Protein 4XWX (pdb70)

Secondary structure (DSSP, 8-state):
--S-SS-HHHHHTT-EEEEEEEEEEEEE-S-GGGS-HHHHHHHHHHHHHHHHHHSTT-TT---TTTTTEEEEE-TTTTEEEEEEE-SSEEEEEETTS--EEEEEEGGG--EEEE--GGGTTEEEEEEEETTTEEEEEEEE--TTHHHHHHHHHHHHHHH-

CATH classification: 2.30.29.30

Structure (mmCIF, N/CA/C/O backbone):
data_4XWX
#
_entry.id   4XWX
#
_cell.length_a   64.910
_cell.length_b   126.790
_cell.length_c   50.400
_cell.angle_alpha   90.00
_cell.angle_beta   90.00
_cell.angle_gamma   90.00
#
_symmetry.space_group_name_H-M   'C 2 2 21'
#
loop_
_entity.id
_entity.type
_entity.pdbx_description
1 polymer 'SHC-transforming protein 1'
2 non-polymer 1,2-ETHANEDIOL
3 non-polymer 'SODIUM ION'
4 water water
#
loop_
_atom_site.group_PDB
_atom_site.id
_atom_site.type_symbol
_atom_site.label_atom_id
_atom_site.label_alt_id
_atom_site.label_comp_id
_atom_site.label_asym_id
_atom_site.label_entity_id
_atom_site.label_seq_id
_atom_site.pdbx_PDB_ins_code
_atom_site.Cartn_x
_atom_site.Cartn_y
_atom_site.Cartn_z
_atom_site.occupancy
_atom_site.B_iso_or_equiv
_atom_site.auth_seq_id
_atom_site.auth_comp_id
_atom_site.auth_asym_id
_atom_site.auth_atom_id
_atom_site.pdbx_PDB_model_num
ATOM 1 N N . SER A 1 1 ? -12.006 16.545 9.254 1.00 63.70 -1 SER A N 1
ATOM 2 C CA . SER A 1 1 ? -11.313 17.603 10.052 1.00 62.50 -1 SER A CA 1
ATOM 3 C C . SER A 1 1 ? -10.250 17.037 11.052 1.00 60.60 -1 SER A C 1
ATOM 4 O O . SER A 1 1 ? -9.359 17.787 11.454 1.00 62.09 -1 SER A O 1
ATOM 7 N N . MET A 1 2 ? -10.368 15.754 11.466 1.00 57.51 0 MET A N 1
ATOM 8 C CA . MET A 1 2 ? -9.351 15.066 12.314 1.00 54.04 0 MET A CA 1
ATOM 9 C C . MET A 1 2 ? -8.730 13.923 11.558 1.00 50.98 0 MET A C 1
ATOM 10 O O . MET A 1 2 ? -9.436 13.073 10.999 1.00 48.16 0 MET A O 1
ATOM 15 N N . GLY A 1 3 ? -7.410 13.845 11.639 1.00 49.44 37 GLY A N 1
ATOM 16 C CA . GLY A 1 3 ? -6.729 12.594 11.415 1.00 47.39 37 GLY A CA 1
ATOM 17 C C . GLY A 1 3 ? -6.286 12.540 9.972 1.00 43.17 37 GLY A C 1
ATOM 18 O O . GLY A 1 3 ? -6.531 13.453 9.213 1.00 43.70 37 GLY A O 1
ATOM 19 N N . TRP A 1 4 ? -5.600 11.457 9.630 1.00 41.02 38 TRP A N 1
ATOM 20 C CA . TRP A 1 4 ? -5.001 11.284 8.326 1.00 37.53 38 TRP A CA 1
ATOM 21 C C . TRP A 1 4 ? -6.079 11.198 7.279 1.00 36.74 38 TRP A C 1
ATOM 22 O O . TRP A 1 4 ? -7.182 10.819 7.586 1.00 35.65 38 TRP A O 1
ATOM 33 N N . LEU A 1 5 ? -5.745 11.572 6.054 1.00 35.92 39 LEU A N 1
ATOM 34 C CA . LEU A 1 5 ? -6.738 11.722 4.998 1.00 38.69 39 LEU A CA 1
ATOM 35 C C . LEU A 1 5 ? -6.795 10.551 4.047 1.00 39.43 39 LEU A C 1
ATOM 36 O O . LEU A 1 5 ? -7.793 10.450 3.311 1.00 41.39 39 LEU A O 1
ATOM 41 N N . HIS A 1 6 ? -5.808 9.645 4.085 1.00 36.42 40 HIS A N 1
ATOM 42 C CA . HIS A 1 6 ? -5.697 8.556 3.080 1.00 37.01 40 HIS A CA 1
ATOM 43 C C . HIS A 1 6 ? -5.497 7.222 3.710 1.00 38.79 40 HIS A C 1
ATOM 44 O O . HIS A 1 6 ? -4.985 7.162 4.814 1.00 37.28 40 HIS A O 1
ATOM 51 N N . PRO A 1 7 ? -5.956 6.132 3.047 1.00 40.87 41 PRO A N 1
ATOM 52 C CA . PRO A 1 7 ? -5.637 4.819 3.637 1.00 41.72 41 PRO A CA 1
ATOM 53 C C . PRO A 1 7 ? -4.109 4.612 3.787 1.00 38.35 41 PRO A C 1
ATOM 54 O O . PRO A 1 7 ? -3.332 5.051 2.929 1.00 36.99 41 PRO A O 1
ATOM 58 N N . ASN A 1 8 ? -3.722 3.971 4.874 1.00 37.86 42 ASN A N 1
ATOM 59 C CA . ASN A 1 8 ? -2.332 3.693 5.169 1.00 36.83 42 ASN A CA 1
ATOM 60 C C . ASN A 1 8 ? -1.646 2.895 4.071 1.00 38.03 42 ASN A C 1
ATOM 61 O O . ASN A 1 8 ? -0.498 3.199 3.728 1.00 35.74 42 ASN A O 1
ATOM 66 N N . ASP A 1 9 ? -2.357 1.915 3.503 1.00 40.49 43 ASP A N 1
ATOM 67 C CA . ASP A 1 9 ? -1.793 1.086 2.431 1.00 42.62 43 ASP A CA 1
ATOM 68 C C . ASP A 1 9 ? -1.421 1.907 1.244 1.00 41.28 43 ASP A C 1
ATOM 69 O O . ASP A 1 9 ? -0.412 1.623 0.618 1.00 41.86 43 ASP A O 1
ATOM 74 N N . LYS A 1 10 ? -2.240 2.892 0.907 1.00 41.20 44 LYS A N 1
ATOM 75 C CA . LYS A 1 10 ? -1.940 3.768 -0.224 1.00 42.36 44 LYS A CA 1
ATOM 76 C C . LYS A 1 10 ? -0.626 4.532 -0.019 1.00 38.07 44 LYS A C 1
ATOM 77 O O . LYS A 1 10 ? 0.215 4.600 -0.909 1.00 36.89 44 LYS A O 1
ATOM 83 N N . VAL A 1 11 ? -0.482 5.123 1.156 1.00 35.80 45 VAL A N 1
ATOM 84 C CA . VAL A 1 11 ? 0.713 5.898 1.481 1.00 32.93 45 VAL A CA 1
ATOM 85 C C . VAL A 1 11 ? 1.956 4.966 1.571 1.00 33.66 45 VAL A C 1
ATOM 86 O O . VAL A 1 11 ? 3.070 5.352 1.149 1.00 33.92 45 VAL A O 1
ATOM 90 N N . MET A 1 12 ? 1.765 3.773 2.121 1.00 33.94 46 MET A N 1
ATOM 91 C CA . MET A 1 12 ? 2.861 2.781 2.221 1.00 35.61 46 MET A CA 1
ATOM 92 C C . MET A 1 12 ? 3.267 2.155 0.882 1.00 36.06 46 MET A C 1
ATOM 93 O O . MET A 1 12 ? 4.392 1.664 0.747 1.00 39.90 46 MET A O 1
ATOM 98 N N . GLY A 1 13 ? 2.332 2.134 -0.072 1.00 37.08 47 GLY A N 1
ATOM 99 C CA . GLY A 1 13 ? 2.489 1.420 -1.321 1.00 39.10 47 GLY A CA 1
ATOM 100 C C . GLY A 1 13 ? 2.898 2.332 -2.449 1.00 38.08 47 GLY A C 1
ATOM 101 O O . GLY A 1 13 ? 4.008 2.784 -2.482 1.00 38.85 47 GLY A O 1
ATOM 102 N N . PRO A 1 14 ? 1.962 2.691 -3.323 1.00 39.21 48 PRO A N 1
ATOM 103 C CA . PRO A 1 14 ? 2.290 3.673 -4.409 1.00 40.19 48 PRO A CA 1
ATOM 104 C C . PRO A 1 14 ? 2.501 5.150 -3.990 1.00 39.00 48 PRO A C 1
ATOM 105 O O . PRO A 1 14 ? 3.102 5.910 -4.743 1.00 36.85 48 PRO A O 1
ATOM 109 N N . GLY A 1 15 ? 1.973 5.553 -2.834 1.00 35.83 49 GLY A N 1
ATOM 110 C CA . GLY A 1 15 ? 1.949 6.949 -2.465 1.00 34.36 49 GLY A CA 1
ATOM 111 C C . GLY A 1 15 ? 0.711 7.661 -2.942 1.00 33.74 49 GLY A C 1
ATOM 112 O O . GLY A 1 15 ? -0.103 7.108 -3.692 1.00 36.79 49 GLY A O 1
ATOM 113 N N . VAL A 1 16 ? 0.539 8.855 -2.399 1.00 32.70 50 VAL A N 1
ATOM 114 C CA . VAL A 1 16 ? -0.510 9.762 -2.758 1.00 32.07 50 VAL A CA 1
ATOM 115 C C . VAL A 1 16 ? 0.063 10.868 -3.645 1.00 30.26 50 VAL A C 1
ATOM 116 O O . VAL A 1 16 ? 1.060 11.479 -3.267 1.00 30.26 50 VAL A O 1
ATOM 120 N N . SER A 1 17 ? -0.589 11.174 -4.777 1.00 31.78 51 SER A N 1
ATOM 121 C CA . SER A 1 17 ? -0.172 12.264 -5.704 1.00 31.13 51 SER A CA 1
ATOM 122 C C . SER A 1 17 ? -0.980 13.493 -5.608 1.00 30.80 51 SER A C 1
ATOM 123 O O . SER A 1 17 ? -2.218 13.447 -5.423 1.00 33.61 51 SER A O 1
ATOM 126 N N . TYR A 1 18 ? -0.296 14.605 -5.797 1.00 30.66 52 TYR A N 1
ATOM 127 C CA . TYR A 1 18 ? -0.898 15.919 -5.869 1.00 30.29 52 TYR A CA 1
ATOM 128 C C . TYR A 1 18 ? -0.280 16.712 -7.010 1.00 30.65 52 TYR A C 1
ATOM 129 O O . TYR A 1 18 ? 0.917 16.612 -7.198 1.00 30.32 52 TYR A O 1
ATOM 138 N N . LEU A 1 19 ? -1.044 17.601 -7.608 1.00 30.73 53 LEU A N 1
ATOM 139 C CA . LEU A 1 19 ? -0.491 18.607 -8.521 1.00 33.01 53 LEU A CA 1
ATOM 140 C C . LEU A 1 19 ? -0.243 19.896 -7.769 1.00 32.57 53 LEU A C 1
ATOM 141 O O . LEU A 1 19 ? -1.204 20.550 -7.320 1.00 32.69 53 LEU A O 1
ATOM 146 N N . VAL A 1 20 ? 1.037 20.294 -7.670 1.00 30.91 54 VAL A N 1
ATOM 147 C CA . VAL A 1 20 ? 1.436 21.513 -6.992 1.00 32.34 54 VAL A CA 1
ATOM 148 C C . VAL A 1 20 ? 2.486 22.251 -7.871 1.00 33.90 54 VAL A C 1
ATOM 149 O O . VAL A 1 20 ? 2.781 21.794 -8.976 1.00 33.25 54 VAL A O 1
ATOM 153 N N . ARG A 1 21 ? 2.970 23.389 -7.390 1.00 33.79 55 ARG A N 1
ATOM 154 C CA A ARG A 1 21 ? 4.005 24.164 -8.073 0.50 35.85 55 ARG A CA 1
ATOM 155 C CA B ARG A 1 21 ? 4.019 24.147 -8.074 0.50 36.07 55 ARG A CA 1
ATOM 156 C C . ARG A 1 21 ? 5.203 24.183 -7.152 1.00 35.89 55 ARG A C 1
ATOM 157 O O . ARG A 1 21 ? 5.088 24.634 -6.028 1.00 36.10 55 ARG A O 1
ATOM 172 N N . TYR A 1 22 ? 6.327 23.624 -7.617 1.00 35.52 56 TYR A N 1
ATOM 173 C CA . TYR A 1 22 ? 7.566 23.667 -6.869 1.00 35.08 56 TYR A CA 1
ATOM 174 C C . TYR A 1 22 ? 8.080 25.109 -6.917 1.00 36.47 56 TYR A C 1
ATOM 175 O O . TYR A 1 22 ? 7.997 25.758 -7.968 1.00 38.07 56 TYR A O 1
ATOM 184 N N . MET A 1 23 ? 8.518 25.637 -5.767 1.00 36.24 57 MET A N 1
ATOM 185 C CA . MET A 1 23 ? 8.893 27.069 -5.646 1.00 38.23 57 MET A CA 1
ATOM 186 C C . MET A 1 23 ? 10.351 27.273 -5.295 1.00 39.03 57 MET A C 1
ATOM 187 O O . MET A 1 23 ? 10.779 28.420 -5.067 1.00 41.45 57 MET A O 1
ATOM 192 N N . GLY A 1 24 ? 11.135 26.195 -5.359 1.00 37.98 58 GLY A N 1
ATOM 193 C CA . GLY A 1 24 ? 12.552 26.261 -5.086 1.00 41.47 58 GLY A CA 1
ATOM 194 C C . GLY A 1 24 ? 12.828 25.889 -3.644 1.00 42.00 58 GLY A C 1
ATOM 195 O O . GLY A 1 24 ? 11.941 25.399 -2.924 1.00 39.45 58 GLY A O 1
ATOM 196 N N . CYS A 1 25 ? 14.066 26.111 -3.237 1.00 41.67 59 CYS A N 1
ATOM 197 C CA . CYS A 1 25 ? 14.482 25.840 -1.856 1.00 43.10 59 CYS A CA 1
ATOM 198 C C . CYS A 1 25 ? 15.481 26.859 -1.327 1.00 44.96 59 CYS A C 1
ATOM 199 O O . CYS A 1 25 ? 16.021 27.701 -2.085 1.00 48.27 59 CYS A O 1
ATOM 202 N N . VAL A 1 26 ? 15.663 26.826 -0.009 1.00 45.41 60 VAL A N 1
ATOM 203 C CA . VAL A 1 26 ? 16.531 27.772 0.717 1.00 45.90 60 VAL A CA 1
ATOM 204 C C . VAL A 1 26 ? 17.374 26.920 1.632 1.00 47.16 60 VAL A C 1
ATOM 205 O O . VAL A 1 26 ? 16.863 26.164 2.419 1.00 44.50 60 VAL A O 1
ATOM 209 N N . GLU A 1 27 ? 18.679 27.073 1.535 1.00 49.81 61 GLU A N 1
ATOM 210 C CA . GLU A 1 27 ? 19.595 26.338 2.328 1.00 53.01 61 GLU A CA 1
ATOM 211 C C . GLU A 1 27 ? 19.283 26.566 3.810 1.00 54.24 61 GLU A C 1
ATOM 212 O O . GLU A 1 27 ? 18.923 27.697 4.207 1.00 53.08 61 GLU A O 1
ATOM 218 N N . VAL A 1 28 ? 19.380 25.487 4.613 1.00 54.07 62 VAL A N 1
ATOM 219 C CA . VAL A 1 28 ? 19.160 25.559 6.075 1.00 55.03 62 VAL A CA 1
ATOM 220 C C . VAL A 1 28 ? 20.463 25.162 6.756 1.00 56.26 62 VAL A C 1
ATOM 221 O O . VAL A 1 28 ? 21.029 24.138 6.452 1.00 55.92 62 VAL A O 1
ATOM 225 N N . LEU A 1 29 ? 20.944 26.010 7.662 1.00 58.88 63 LEU A N 1
ATOM 226 C CA . LEU A 1 29 ? 22.312 25.930 8.154 1.00 60.15 63 LEU A CA 1
ATOM 227 C C . LEU A 1 29 ? 22.415 25.466 9.601 1.00 59.96 63 LEU A C 1
ATOM 228 O O . LEU A 1 29 ? 23.495 25.479 10.184 1.00 61.20 63 LEU A O 1
ATOM 233 N N . GLN A 1 30 ? 21.276 25.129 10.197 1.00 57.01 64 GLN A N 1
ATOM 234 C CA . GLN A 1 30 ? 21.210 24.552 11.540 1.00 57.62 64 GLN A CA 1
ATOM 235 C C . GLN A 1 30 ? 20.267 23.348 11.531 1.00 55.71 64 GLN A C 1
ATOM 236 O O . GLN A 1 30 ? 19.306 23.310 10.791 1.00 52.23 64 GLN A O 1
ATOM 242 N N . SER A 1 31 ? 20.559 22.380 12.380 1.00 57.44 65 SER A N 1
ATOM 243 C CA . SER A 1 31 ? 19.674 21.265 12.616 1.00 56.46 65 SER A CA 1
ATOM 244 C C . SER A 1 31 ? 18.368 21.762 13.205 1.00 55.28 65 SER A C 1
ATOM 245 O O . SER A 1 31 ? 18.353 22.570 14.130 1.00 57.52 65 SER A O 1
ATOM 248 N N . MET A 1 32 ? 17.242 21.319 12.677 1.00 53.91 66 MET A N 1
ATOM 249 C CA . MET A 1 32 ? 15.945 21.743 13.239 1.00 53.75 66 MET A CA 1
ATOM 250 C C . MET A 1 32 ? 15.708 21.295 14.706 1.00 54.91 66 MET A C 1
ATOM 251 O O . MET A 1 32 ? 15.029 21.981 15.481 1.00 53.99 66 MET A O 1
ATOM 256 N N . ARG A 1 33 ? 16.318 20.189 15.100 1.00 57.86 67 ARG A N 1
ATOM 257 C CA . ARG A 1 33 ? 16.215 19.740 16.477 1.00 62.91 67 ARG A CA 1
ATOM 258 C C . ARG A 1 33 ? 16.895 20.682 17.483 1.00 62.06 67 ARG A C 1
ATOM 259 O O . ARG A 1 33 ? 16.543 20.668 18.674 1.00 63.40 67 ARG A O 1
ATOM 267 N N . ALA A 1 34 ? 17.879 21.467 17.026 1.00 58.73 68 ALA A N 1
ATOM 268 C CA . ALA A 1 34 ? 18.537 22.468 17.901 1.00 58.71 68 ALA A CA 1
ATOM 269 C C . ALA A 1 34 ? 17.651 23.679 18.178 1.00 55.79 68 ALA A C 1
ATOM 270 O O . ALA A 1 34 ? 17.927 24.423 19.074 1.00 56.93 68 ALA A O 1
ATOM 272 N N . LEU A 1 35 ? 16.607 23.886 17.390 1.00 53.79 69 LEU A N 1
ATOM 273 C CA . LEU A 1 35 ? 15.734 25.037 17.541 1.00 53.15 69 LEU A CA 1
ATOM 274 C C . LEU A 1 35 ? 14.464 24.626 18.189 1.00 55.43 69 LEU A C 1
ATOM 275 O O . LEU A 1 35 ? 14.002 23.498 18.007 1.00 57.71 69 LEU A O 1
ATOM 280 N N . ASP A 1 36 ? 13.871 25.553 18.917 1.00 57.64 70 ASP A N 1
ATOM 281 C CA . ASP A 1 36 ? 12.515 25.388 19.418 1.00 60.39 70 ASP A CA 1
ATOM 282 C C . ASP A 1 36 ? 11.513 25.391 18.263 1.00 57.66 70 ASP A C 1
ATOM 283 O O . ASP A 1 36 ? 11.815 25.823 17.137 1.00 53.38 70 ASP A O 1
ATOM 288 N N . PHE A 1 37 ? 10.313 24.909 18.563 1.00 59.11 71 PHE A N 1
ATOM 289 C CA . PHE A 1 37 ? 9.245 24.816 17.581 1.00 57.82 71 PHE A CA 1
ATOM 290 C C . PHE A 1 37 ? 8.876 26.187 17.001 1.00 56.37 71 PHE A C 1
ATOM 291 O O . PHE A 1 37 ? 8.696 26.328 15.793 1.00 51.08 71 PHE A O 1
ATOM 299 N N . ASN A 1 38 ? 8.778 27.200 17.864 1.00 58.12 72 ASN A N 1
ATOM 300 C CA . ASN A 1 38 ? 8.405 28.542 17.398 1.00 59.23 72 ASN A CA 1
ATOM 301 C C . ASN A 1 38 ? 9.431 29.056 16.375 1.00 54.13 72 ASN A C 1
ATOM 302 O O . ASN A 1 38 ? 9.076 29.610 15.343 1.00 52.20 72 ASN A O 1
ATOM 307 N N . THR A 1 39 ? 10.703 28.808 16.657 1.00 52.31 73 THR A N 1
ATOM 308 C CA . THR A 1 39 ? 11.782 29.197 15.766 1.00 50.58 73 THR A CA 1
ATOM 309 C C . THR A 1 39 ? 11.724 28.398 14.439 1.00 48.37 73 THR A C 1
ATOM 310 O O . THR A 1 39 ? 11.891 28.972 13.366 1.00 47.15 73 THR A O 1
ATOM 314 N N . ARG A 1 40 ? 11.465 27.095 14.520 1.00 47.92 74 ARG A N 1
ATOM 315 C CA . ARG A 1 40 ? 11.310 26.247 13.325 1.00 47.25 74 ARG A CA 1
ATOM 316 C C . ARG A 1 40 ? 10.231 26.795 12.396 1.00 45.21 74 ARG A C 1
ATOM 317 O O . ARG A 1 40 ? 10.399 26.908 11.201 1.00 43.12 74 ARG A O 1
ATOM 325 N N . THR A 1 41 ? 9.107 27.141 12.993 1.00 46.89 75 THR A N 1
ATOM 326 C CA . THR A 1 41 ? 8.030 27.746 12.278 1.00 47.52 75 THR A CA 1
ATOM 327 C C . THR A 1 41 ? 8.406 29.083 11.607 1.00 46.76 75 THR A C 1
ATOM 328 O O . THR A 1 41 ? 8.027 29.313 10.446 1.00 45.37 75 THR A O 1
ATOM 332 N N . GLN A 1 42 ? 9.154 29.946 12.322 1.00 47.1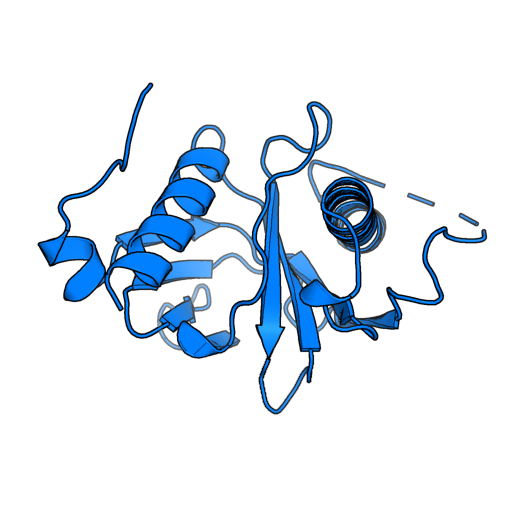0 76 GLN A N 1
ATOM 333 C CA . GLN A 1 42 ? 9.649 31.208 11.747 1.00 47.02 76 GLN A CA 1
ATOM 334 C C . GLN A 1 42 ? 10.567 30.996 10.567 1.00 43.67 76 GLN A C 1
ATOM 335 O O . GLN A 1 42 ? 10.514 31.747 9.596 1.00 42.81 76 GLN A O 1
ATOM 341 N N . VAL A 1 43 ? 11.412 29.971 10.652 1.00 43.06 77 VAL A N 1
ATOM 342 C CA . VAL A 1 43 ? 12.331 29.629 9.556 1.00 42.39 77 VAL A CA 1
ATOM 343 C C . VAL A 1 43 ? 11.508 29.218 8.303 1.00 42.26 77 VAL A C 1
ATOM 344 O O . VAL A 1 43 ? 11.700 29.755 7.213 1.00 43.83 77 VAL A O 1
ATOM 348 N N . THR A 1 44 ? 10.531 28.368 8.478 1.00 40.99 78 THR A N 1
ATOM 349 C CA . THR A 1 44 ? 9.729 27.996 7.296 1.00 42.04 78 THR A CA 1
ATOM 350 C C . THR A 1 44 ? 8.979 29.180 6.734 1.00 41.80 78 THR A C 1
ATOM 351 O O . THR A 1 44 ? 8.901 29.337 5.524 1.00 44.12 78 THR A O 1
ATOM 355 N N . ARG A 1 45 ? 8.444 30.036 7.602 1.00 43.93 79 ARG A N 1
ATOM 356 C CA . ARG A 1 45 ? 7.677 31.1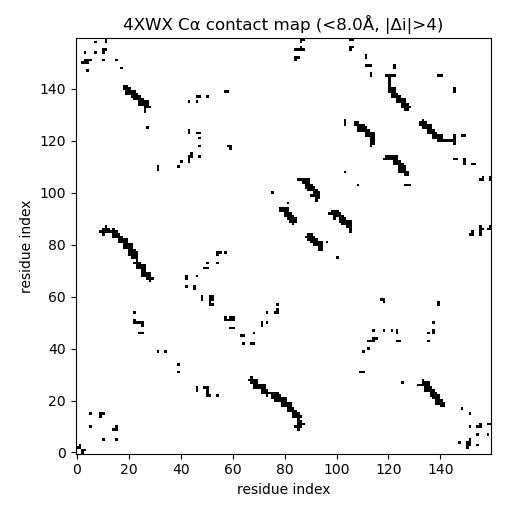89 7.131 1.00 43.96 79 ARG A CA 1
ATOM 357 C C . ARG A 1 45 ? 8.574 32.113 6.293 1.00 43.04 79 ARG A C 1
ATOM 358 O O . ARG A 1 45 ? 8.185 32.649 5.220 1.00 41.82 79 ARG A O 1
ATOM 366 N N . GLU A 1 46 ? 9.783 32.325 6.796 1.00 42.82 80 GLU A N 1
ATOM 367 C CA . GLU A 1 46 ? 10.726 33.165 6.123 1.00 43.52 80 GLU A CA 1
ATOM 368 C C . GLU A 1 46 ? 11.233 32.527 4.813 1.00 40.60 80 GLU A C 1
ATOM 369 O O . GLU A 1 46 ? 11.402 33.232 3.804 1.00 41.93 80 GLU A O 1
ATOM 375 N N . ALA A 1 47 ? 11.486 31.226 4.810 1.00 38.90 81 ALA A N 1
ATOM 376 C CA . ALA A 1 47 ? 11.809 30.528 3.546 1.00 37.79 81 ALA A CA 1
ATOM 377 C C . ALA A 1 47 ? 10.700 30.712 2.493 1.00 37.58 81 ALA A C 1
ATOM 378 O O . ALA A 1 47 ? 10.983 30.945 1.307 1.00 37.92 81 ALA A O 1
ATOM 380 N N . ILE A 1 48 ? 9.446 30.615 2.924 1.00 35.78 82 ILE A N 1
ATOM 381 C CA . ILE A 1 48 ? 8.328 30.865 1.996 1.00 37.18 82 ILE A CA 1
ATOM 382 C C . ILE A 1 48 ? 8.402 32.324 1.450 1.00 38.87 82 ILE A C 1
ATOM 383 O O . ILE A 1 48 ? 8.181 32.579 0.258 1.00 38.85 82 ILE A O 1
ATOM 388 N N . SER A 1 49 ? 8.694 33.281 2.339 1.00 41.15 83 SER A N 1
ATOM 389 C CA . SER A 1 49 ? 8.754 34.679 1.934 1.00 43.26 83 SER A CA 1
ATOM 390 C C . SER A 1 49 ? 9.876 34.874 0.901 1.00 43.48 83 SER A C 1
ATOM 391 O O . SER A 1 49 ? 9.683 35.528 -0.147 1.00 44.12 83 SER A O 1
ATOM 394 N N . LEU A 1 50 ? 11.041 34.300 1.192 1.00 42.18 84 LEU A N 1
ATOM 395 C CA . LEU A 1 50 ? 12.198 34.422 0.293 1.00 44.42 84 LEU A CA 1
ATOM 396 C C . LEU A 1 50 ? 11.883 33.993 -1.158 1.00 43.05 84 LEU A C 1
ATOM 397 O O . LEU A 1 50 ? 12.087 34.746 -2.102 1.00 42.19 84 LEU A O 1
ATOM 402 N N . VAL A 1 51 ? 11.264 32.840 -1.316 1.00 42.09 85 VAL A N 1
ATOM 403 C CA . VAL A 1 51 ? 10.975 32.296 -2.676 1.00 42.13 85 VAL A CA 1
ATOM 404 C C . VAL A 1 51 ? 9.829 33.039 -3.392 1.00 42.75 85 VAL A C 1
ATOM 405 O O . VAL A 1 51 ? 9.889 33.244 -4.604 1.00 43.85 85 VAL A O 1
ATOM 409 N N . CYS A 1 52 ? 8.814 33.450 -2.639 1.00 42.34 86 CYS A N 1
ATOM 410 C CA . CYS A 1 52 ? 7.659 34.176 -3.187 1.00 45.23 86 CYS A CA 1
ATOM 411 C C . CYS A 1 52 ? 7.996 35.583 -3.725 1.00 48.12 86 CYS A C 1
ATOM 412 O O . CYS A 1 52 ? 7.331 36.062 -4.645 1.00 50.09 86 CYS A O 1
ATOM 415 N N . GLU A 1 53 ? 8.974 36.247 -3.098 1.00 49.31 87 GLU A N 1
ATOM 416 C CA . GLU A 1 53 ? 9.409 37.550 -3.554 1.00 53.73 87 GLU A CA 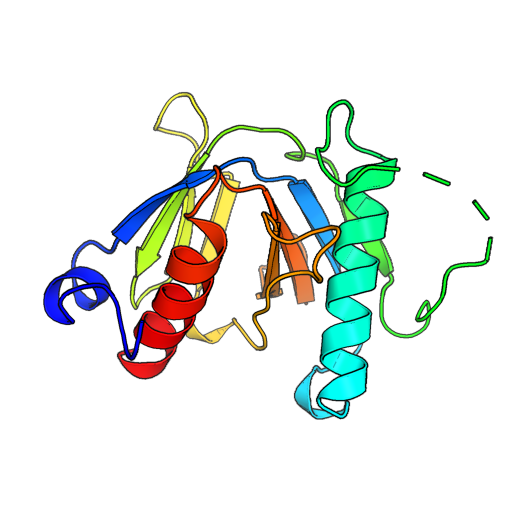1
ATOM 417 C C . GLU A 1 53 ? 10.301 37.438 -4.827 1.00 52.47 87 GLU A C 1
ATOM 418 O O .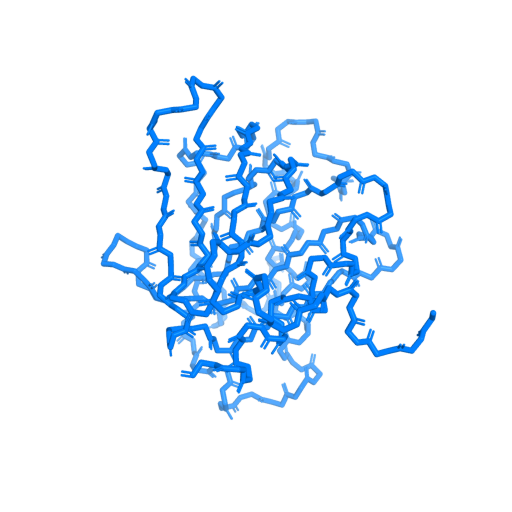 GLU A 1 53 ? 10.326 38.368 -5.628 1.00 53.80 87 GLU A O 1
ATOM 424 N N . ALA A 1 54 ? 10.930 36.278 -5.069 1.00 48.09 88 ALA A N 1
ATOM 425 C CA . ALA A 1 54 ? 11.735 36.067 -6.287 1.00 49.90 88 ALA A CA 1
ATOM 426 C C . ALA A 1 54 ? 10.992 35.457 -7.493 1.00 49.63 88 ALA A C 1
ATOM 427 O O . ALA A 1 54 ? 11.266 35.802 -8.632 1.00 50.92 88 ALA A O 1
ATOM 429 N N . VAL A 1 55 ? 10.078 34.519 -7.256 1.00 48.23 89 VAL A N 1
ATOM 430 C CA . VAL A 1 55 ? 9.476 33.769 -8.357 1.00 48.69 89 VAL A CA 1
ATOM 431 C C . VAL A 1 55 ? 8.270 34.552 -8.863 1.00 50.14 89 VAL A C 1
ATOM 432 O O . VAL A 1 55 ? 7.360 34.834 -8.074 1.00 50.09 89 VAL A O 1
ATOM 436 N N . PRO A 1 56 ? 8.230 34.875 -10.168 1.00 52.49 90 PRO A N 1
ATOM 437 C CA . PRO A 1 56 ? 7.071 35.618 -10.689 1.00 54.94 90 PRO A CA 1
ATOM 438 C C . PRO A 1 56 ? 5.772 34.865 -10.474 1.00 53.54 90 PRO A C 1
ATOM 439 O O . PRO A 1 56 ? 5.743 33.645 -10.608 1.00 52.77 90 PRO A O 1
ATOM 443 N N . GLY A 1 57 ? 4.721 35.572 -10.122 1.00 54.81 91 GLY A N 1
ATOM 444 C CA . GLY A 1 57 ? 3.380 34.976 -10.057 1.00 56.01 91 GLY A CA 1
ATOM 445 C C . GLY A 1 57 ? 3.101 34.157 -8.804 1.00 53.65 91 GLY A C 1
ATOM 446 O O . GLY A 1 57 ? 2.032 33.530 -8.695 1.00 54.58 91 GLY A O 1
ATOM 447 N N . ALA A 1 58 ? 4.052 34.174 -7.854 1.00 51.91 92 ALA A N 1
ATOM 448 C CA . ALA A 1 58 ? 3.899 33.495 -6.576 1.00 50.27 92 ALA A CA 1
ATOM 449 C C . ALA A 1 58 ? 2.722 34.105 -5.829 1.00 54.15 92 ALA A C 1
ATOM 450 O O . ALA A 1 58 ? 2.700 35.338 -5.639 1.00 54.16 92 ALA A O 1
ATOM 452 N N . LYS A 1 59 ? 1.753 33.263 -5.414 1.00 55.71 93 LYS A N 1
ATOM 453 C CA . LYS A 1 59 ? 0.527 33.734 -4.693 1.00 59.81 93 LYS A CA 1
ATOM 454 C C . LYS A 1 59 ? 0.832 34.549 -3.418 1.00 59.49 93 LYS A C 1
ATOM 455 O O . LYS A 1 59 ? 0.070 35.455 -3.071 1.00 61.28 93 LYS A O 1
ATOM 461 N N . GLY A 1 60 ? 1.905 34.177 -2.707 1.00 56.43 94 GLY A N 1
ATOM 462 C CA . GLY A 1 60 ? 2.248 34.798 -1.421 1.00 57.77 94 GLY A CA 1
ATOM 463 C C . GLY A 1 60 ? 3.195 35.993 -1.506 1.00 58.63 94 GLY A C 1
ATOM 464 O O . GLY A 1 60 ? 3.691 36.431 -0.475 1.00 61.32 94 GLY A O 1
ATOM 465 N N . ALA A 1 61 ? 3.475 36.499 -2.710 1.00 58.59 95 ALA A N 1
ATOM 466 C CA . ALA A 1 61 ? 4.435 37.613 -2.901 1.00 59.72 95 ALA A CA 1
ATOM 467 C C . ALA A 1 61 ? 4.043 38.891 -2.136 1.00 63.07 95 ALA A C 1
ATOM 468 O O . ALA A 1 61 ? 2.879 39.153 -1.885 1.00 64.44 95 ALA A O 1
ATOM 470 N N . SER A 1 69 ? 17.424 44.243 6.395 1.00 94.99 103 SER A N 1
ATOM 471 C CA . SER A 1 69 ? 18.063 42.960 6.201 1.00 91.23 103 SER A CA 1
ATOM 472 C C . SER A 1 69 ? 17.206 41.797 6.734 1.00 85.88 103 SER A C 1
ATOM 473 O O . SER A 1 69 ? 16.472 41.897 7.733 1.00 87.01 103 SER A O 1
ATOM 476 N N . ARG A 1 70 ? 17.328 40.686 6.054 1.00 77.78 104 ARG A N 1
ATOM 477 C CA . ARG A 1 70 ? 16.487 39.527 6.350 1.00 73.39 104 ARG A CA 1
ATOM 478 C C . ARG A 1 70 ? 16.708 38.865 7.748 1.00 70.06 104 ARG A C 1
ATOM 479 O O . ARG A 1 70 ? 17.843 38.772 8.251 1.00 67.23 104 ARG A O 1
ATOM 487 N N . PRO A 1 71 ? 15.602 38.426 8.382 1.00 66.17 105 PRO A N 1
ATOM 488 C CA . PRO A 1 71 ? 15.699 37.739 9.665 1.00 65.53 105 PRO A CA 1
ATOM 489 C C . PRO A 1 71 ? 16.223 36.280 9.493 1.00 60.69 105 PRO A C 1
ATOM 490 O O . PRO A 1 71 ? 16.101 35.693 8.390 1.00 57.45 105 PRO A O 1
ATOM 494 N N . LEU A 1 72 ? 16.841 35.740 10.556 1.00 58.93 106 LEU A N 1
ATOM 495 C CA . LEU A 1 72 ? 17.223 34.317 10.624 1.00 56.15 106 LEU A CA 1
ATOM 496 C C . LEU A 1 72 ? 18.231 33.946 9.554 1.00 53.81 106 LEU A C 1
ATOM 497 O O . LEU A 1 72 ? 18.260 32.828 9.089 1.00 50.16 106 LEU A O 1
ATOM 502 N N . SER A 1 73 ? 19.074 34.901 9.206 1.00 56.91 107 SER A N 1
ATOM 503 C CA . SER A 1 73 ? 20.186 34.707 8.281 1.00 58.09 107 SER A CA 1
ATOM 504 C C . SER A 1 73 ? 21.259 33.734 8.828 1.00 60.32 107 SER A C 1
ATOM 505 O O . SER A 1 73 ? 22.059 33.234 8.045 1.00 62.12 107 SER A O 1
ATOM 508 N N . SER A 1 74 ? 21.278 33.489 10.151 1.00 60.32 108 SER A N 1
ATOM 509 C CA . SER A 1 74 ? 22.162 32.467 10.772 1.00 61.16 108 SER A CA 1
ATOM 510 C C . SER A 1 74 ? 21.689 31.058 10.417 1.00 56.97 108 SER A C 1
ATOM 511 O O . SER A 1 74 ? 22.481 30.143 10.348 1.00 57.11 108 SER A O 1
ATOM 514 N N . ILE A 1 75 ? 20.390 30.911 10.192 1.00 52.91 109 ILE A N 1
ATOM 515 C CA . ILE A 1 75 ? 19.782 29.625 9.914 1.00 51.86 109 ILE A CA 1
ATOM 516 C C . ILE A 1 75 ? 19.412 29.441 8.442 1.00 49.40 109 ILE A C 1
ATOM 517 O O . ILE A 1 75 ? 19.519 28.345 7.912 1.00 49.99 109 ILE A O 1
ATOM 522 N N . LEU A 1 76 ? 18.949 30.495 7.794 1.00 48.97 110 LEU A N 1
ATOM 523 C CA . LEU A 1 76 ? 18.577 30.433 6.386 1.00 50.11 110 LEU A CA 1
ATOM 524 C C . LEU A 1 76 ? 19.652 31.030 5.525 1.00 51.62 110 LEU A C 1
ATOM 525 O O . LEU A 1 76 ? 20.067 32.182 5.765 1.00 55.43 110 LEU A O 1
ATOM 530 N N . GLY A 1 77 ? 20.121 30.249 4.544 1.00 50.92 111 GLY A N 1
ATOM 531 C CA . GLY A 1 77 ? 21.198 30.661 3.672 1.00 53.39 111 GLY A CA 1
ATOM 532 C C . GLY A 1 77 ? 20.680 31.061 2.314 1.00 52.10 111 GLY A C 1
ATOM 533 O O . GLY A 1 77 ? 19.736 31.817 2.188 1.00 51.17 111 GLY A O 1
ATOM 534 N N . ARG A 1 78 ? 21.306 30.508 1.300 1.00 54.29 112 ARG A N 1
ATOM 535 C CA . ARG A 1 78 ? 21.096 30.861 -0.091 1.00 55.24 112 ARG A CA 1
ATOM 536 C C . ARG A 1 78 ? 19.824 30.201 -0.663 1.00 50.24 112 ARG A C 1
ATOM 537 O O . ARG A 1 78 ? 19.455 29.142 -0.227 1.00 47.18 112 ARG A O 1
ATOM 545 N N . SER A 1 79 ? 19.193 30.854 -1.637 1.00 58.25 113 SER A N 1
ATOM 546 C CA . SER A 1 79 ? 18.091 30.280 -2.421 1.00 56.63 113 SER A CA 1
ATOM 547 C C . SER A 1 79 ? 18.603 29.581 -3.639 1.00 55.92 113 SER A C 1
ATOM 548 O O . SER A 1 79 ? 19.505 30.064 -4.295 1.00 58.26 113 SER A O 1
ATOM 551 N N . ASN A 1 80 ? 17.980 28.458 -3.957 1.00 53.24 114 ASN A N 1
ATOM 552 C CA . ASN A 1 80 ? 18.131 27.802 -5.243 1.00 53.83 114 ASN A CA 1
ATOM 553 C C . ASN A 1 80 ? 16.833 27.869 -6.023 1.00 49.66 114 ASN A C 1
ATOM 554 O O . ASN A 1 80 ? 15.841 27.220 -5.633 1.00 46.09 114 ASN A O 1
ATOM 559 N N . LEU A 1 81 ? 16.850 28.638 -7.121 1.00 50.43 115 LEU A N 1
ATOM 560 C CA . LEU A 1 81 ? 15.661 28.867 -7.930 1.00 49.84 115 LEU A CA 1
ATOM 561 C C . LEU A 1 81 ? 15.615 28.140 -9.284 1.00 50.29 115 LEU A C 1
ATOM 562 O O . LEU A 1 81 ? 14.742 28.451 -10.147 1.00 48.50 115 LEU A O 1
ATOM 567 N N . LYS A 1 82 ? 16.513 27.163 -9.451 1.00 51.44 116 LYS A N 1
ATOM 568 C CA . LYS A 1 82 ? 16.687 26.430 -10.728 1.00 54.75 116 LYS A CA 1
ATOM 569 C C . LYS A 1 82 ? 15.396 25.840 -11.279 1.00 51.20 116 LYS A C 1
ATOM 570 O O . LYS A 1 82 ? 15.111 26.003 -12.483 1.00 53.35 116 LYS A O 1
ATOM 576 N N . PHE A 1 83 ? 14.618 25.223 -10.397 1.00 47.42 117 PHE A N 1
ATOM 577 C CA . PHE A 1 83 ? 13.330 24.597 -10.757 1.00 46.11 117 PHE A CA 1
ATOM 578 C C . PHE A 1 83 ? 12.104 25.309 -10.192 1.00 42.95 117 PHE A C 1
ATOM 579 O O . PHE A 1 83 ? 10.973 24.755 -10.179 1.00 41.39 117 PHE A O 1
ATOM 587 N N . ALA A 1 84 ? 12.316 26.523 -9.700 1.00 43.22 118 ALA A N 1
ATOM 588 C CA . ALA A 1 84 ? 11.279 27.281 -9.049 1.00 41.31 118 ALA A CA 1
ATOM 589 C C . ALA A 1 84 ? 10.225 27.690 -10.070 1.00 41.94 118 ALA A C 1
ATOM 590 O O . ALA A 1 84 ? 10.537 28.072 -11.181 1.00 43.02 118 ALA A O 1
ATOM 592 N N . GLY A 1 85 ? 8.966 27.570 -9.687 1.00 39.24 119 GLY A N 1
ATOM 593 C CA . GLY A 1 85 ? 7.873 27.953 -10.552 1.00 40.63 119 GLY A CA 1
ATOM 594 C C . GLY A 1 85 ? 7.314 26.822 -11.394 1.00 40.47 119 GLY A C 1
ATOM 595 O O . GLY A 1 85 ? 6.402 27.045 -12.147 1.00 42.64 119 GLY A O 1
ATOM 596 N N . MET A 1 86 ? 7.898 25.631 -11.320 1.00 39.04 120 MET A N 1
ATOM 597 C CA . MET A 1 86 ? 7.565 24.569 -12.249 1.00 41.29 120 MET A CA 1
ATOM 598 C C . MET A 1 86 ? 6.378 23.752 -11.698 1.00 37.52 120 MET A C 1
ATOM 599 O O . MET A 1 86 ? 6.419 23.321 -10.571 1.00 36.26 120 MET A O 1
ATOM 604 N N . PRO A 1 87 ? 5.327 23.580 -12.477 1.00 36.00 121 PRO A N 1
ATOM 605 C CA . PRO A 1 87 ? 4.292 22.616 -12.050 1.00 35.74 121 PRO A CA 1
ATOM 606 C C . PRO A 1 87 ? 4.872 21.223 -11.916 1.00 33.31 121 PRO A C 1
ATOM 607 O O . PRO A 1 87 ? 5.708 20.820 -12.736 1.00 34.54 121 PRO A O 1
ATOM 611 N N . ILE A 1 88 ? 4.472 20.506 -10.887 1.00 32.26 122 ILE A N 1
ATOM 612 C CA . ILE A 1 88 ? 4.899 19.105 -10.661 1.00 31.90 122 ILE A CA 1
ATOM 613 C C . ILE A 1 88 ? 3.790 18.199 -10.192 1.00 30.64 122 ILE A C 1
ATOM 614 O O . ILE A 1 88 ? 2.792 18.655 -9.672 1.00 30.55 122 ILE A O 1
ATOM 619 N N . THR A 1 89 ? 4.004 16.910 -10.358 1.00 29.71 123 THR A N 1
ATOM 620 C CA . THR A 1 89 ? 3.282 15.910 -9.568 1.00 30.47 123 THR A CA 1
ATOM 621 C C . THR A 1 89 ? 4.195 15.550 -8.383 1.00 30.05 123 THR A C 1
ATOM 622 O O . THR A 1 89 ? 5.329 15.061 -8.556 1.00 31.37 123 THR A O 1
ATOM 626 N N . LEU A 1 90 ? 3.672 15.838 -7.195 1.00 29.68 124 LEU A N 1
ATOM 627 C CA . LEU A 1 90 ? 4.257 15.411 -5.942 1.00 29.45 124 LEU A CA 1
ATOM 628 C C . LEU A 1 90 ? 3.636 14.105 -5.541 1.00 29.20 124 LEU A C 1
ATOM 629 O O . LEU A 1 90 ? 2.403 14.006 -5.463 1.00 30.18 124 LEU A O 1
ATOM 634 N N . THR A 1 91 ? 4.467 13.083 -5.310 1.00 29.43 125 THR A N 1
ATOM 635 C CA . THR A 1 91 ? 3.990 11.779 -4.787 1.00 30.48 125 THR A CA 1
ATOM 636 C C . THR A 1 91 ? 4.602 11.578 -3.416 1.00 30.08 125 THR A C 1
ATOM 637 O O . THR A 1 91 ? 5.821 11.537 -3.251 1.00 29.95 125 THR A O 1
ATOM 641 N N . VAL A 1 92 ? 3.723 11.485 -2.434 1.00 29.58 126 VAL A N 1
ATOM 642 C CA . VAL A 1 92 ? 4.106 11.320 -1.030 1.00 30.13 126 VAL A CA 1
ATOM 643 C C . VAL A 1 92 ? 3.904 9.869 -0.645 1.00 30.65 126 VAL A C 1
ATOM 644 O O . VAL A 1 92 ? 2.785 9.354 -0.674 1.00 32.45 126 VAL A O 1
ATOM 648 N N . SER A 1 93 ? 4.995 9.194 -0.344 1.00 32.43 127 SER A N 1
ATOM 649 C CA . SER A 1 93 ? 4.955 7.808 0.126 1.00 32.75 127 SER A CA 1
ATOM 650 C C . SER A 1 93 ? 5.889 7.619 1.294 1.00 33.01 127 SER A C 1
ATOM 651 O O . SER A 1 93 ? 6.704 8.482 1.584 1.00 32.21 127 SER A O 1
ATOM 654 N N . THR A 1 94 ? 5.820 6.432 1.897 1.00 33.96 128 THR A N 1
ATOM 655 C CA . THR A 1 94 ? 6.767 6.060 2.920 1.00 35.98 128 THR A CA 1
ATOM 656 C C . THR A 1 94 ? 8.227 5.992 2.466 1.00 38.45 128 THR A C 1
ATOM 657 O O . THR A 1 94 ? 9.080 6.107 3.297 1.00 41.50 128 THR A O 1
ATOM 661 N N . SER A 1 95 ? 8.503 5.814 1.174 1.00 40.33 129 SER A N 1
ATOM 662 C CA . SER A 1 95 ? 9.888 5.867 0.651 1.00 43.40 129 SER A CA 1
ATOM 663 C C . SER A 1 95 ? 10.419 7.297 0.531 1.00 40.60 129 SER A C 1
ATOM 664 O O . SER A 1 95 ? 11.554 7.560 0.883 1.00 41.51 129 SER A O 1
ATOM 667 N N . SER A 1 96 ? 9.588 8.205 0.044 1.00 38.13 130 SER A N 1
ATOM 668 C CA . SER A 1 96 ? 10.084 9.491 -0.440 1.00 36.95 130 SER A CA 1
ATOM 669 C C . SER A 1 96 ? 8.979 10.508 -0.697 1.00 35.43 130 SER A C 1
ATOM 670 O O . SER A 1 96 ? 7.803 10.151 -0.842 1.00 31.54 130 SER A O 1
ATOM 673 N N . LEU A 1 97 ? 9.402 11.775 -0.812 1.00 34.92 131 LEU A N 1
ATOM 674 C CA . LEU A 1 97 ? 8.657 12.824 -1.505 1.00 35.82 131 LEU A CA 1
ATOM 675 C C . LEU A 1 97 ? 9.271 12.890 -2.889 1.00 35.32 131 LEU A C 1
ATOM 676 O O . LEU A 1 97 ? 10.450 13.189 -3.035 1.00 34.54 131 LEU A O 1
ATOM 681 N N . ASN A 1 98 ? 8.459 12.547 -3.886 1.00 34.17 132 ASN A N 1
ATOM 682 C CA . ASN A 1 98 ? 8.910 12.483 -5.277 1.00 34.67 132 ASN A CA 1
ATOM 683 C C . ASN A 1 98 ? 8.356 13.663 -6.025 1.00 32.00 132 ASN A C 1
ATOM 684 O O . ASN A 1 98 ? 7.155 13.900 -5.996 1.00 31.81 132 ASN A O 1
ATOM 689 N N . LEU A 1 99 ? 9.222 14.402 -6.705 1.00 33.18 133 LEU A N 1
ATOM 690 C CA . LEU A 1 99 ? 8.827 15.628 -7.431 1.00 33.93 133 LEU A CA 1
ATOM 691 C C . LEU A 1 99 ? 9.066 15.423 -8.908 1.00 34.46 133 LEU A C 1
ATOM 692 O O . LEU A 1 99 ? 10.224 15.379 -9.346 1.00 34.82 133 LEU A O 1
ATOM 697 N N . MET A 1 100 ? 7.980 15.344 -9.683 1.00 34.42 134 MET A N 1
ATOM 698 C CA . MET A 1 100 ? 8.076 15.054 -11.126 1.00 37.38 134 MET A CA 1
ATOM 699 C C . MET A 1 100 ? 7.562 16.213 -11.976 1.00 36.04 134 MET A C 1
ATOM 700 O O . MET A 1 100 ? 6.458 16.674 -11.748 1.00 34.26 134 MET A O 1
ATOM 705 N N . ALA A 1 101 ? 8.334 16.606 -12.983 1.00 36.63 135 ALA A N 1
ATOM 706 C CA . ALA A 1 101 ? 8.042 17.727 -13.885 1.00 37.55 135 ALA A CA 1
ATOM 707 C C . ALA A 1 101 ? 6.816 17.487 -14.812 1.00 39.04 135 ALA A C 1
ATOM 708 O O . ALA A 1 101 ? 6.274 16.345 -14.907 1.00 39.79 135 ALA A O 1
ATOM 710 N N . ALA A 1 102 ? 6.388 18.549 -15.487 1.00 39.41 136 ALA A N 1
ATOM 711 C CA . ALA A 1 102 ? 5.186 18.594 -16.356 1.00 41.42 136 ALA A CA 1
ATOM 712 C C . ALA A 1 102 ? 5.083 17.567 -17.561 1.00 44.88 136 ALA A C 1
ATOM 713 O O . ALA A 1 102 ? 3.954 17.104 -17.984 1.00 42.65 136 ALA A O 1
ATOM 715 N N . ASP A 1 103 ? 6.245 17.234 -18.121 1.00 47.34 137 ASP A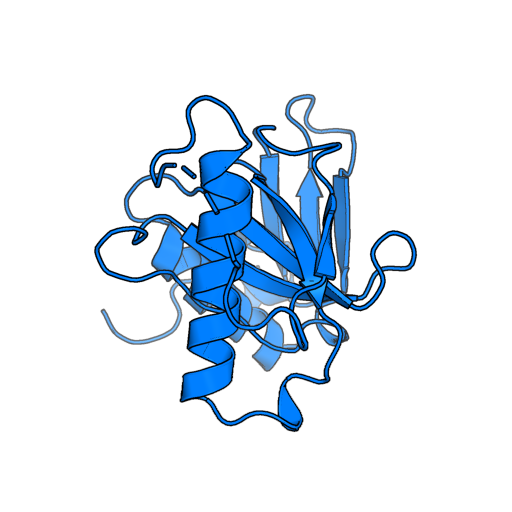 N 1
ATOM 716 C CA . ASP A 1 103 ? 6.352 16.111 -19.079 1.00 50.99 137 ASP A CA 1
ATOM 717 C C . ASP A 1 103 ? 6.014 14.715 -18.474 1.00 51.30 137 ASP A C 1
ATOM 718 O O . ASP A 1 103 ? 5.893 13.742 -19.206 1.00 51.92 137 ASP A O 1
ATOM 723 N N . CYS A 1 104 ? 5.866 14.643 -17.148 1.00 48.15 138 CYS A N 1
ATOM 724 C CA . CYS A 1 104 ? 5.489 13.449 -16.442 1.00 51.67 138 CYS A CA 1
ATOM 725 C C . CYS A 1 104 ? 6.582 12.367 -16.642 1.00 55.23 138 CYS A C 1
ATOM 726 O O . CYS A 1 104 ? 6.262 11.188 -16.635 1.00 55.30 138 CYS A O 1
ATOM 729 N N . LYS A 1 105 ? 7.851 12.812 -16.776 1.00 58.00 139 LYS A N 1
ATOM 730 C CA . LYS A 1 105 ? 9.054 11.933 -16.924 1.00 61.74 139 LYS A CA 1
ATOM 731 C C . LYS A 1 105 ? 10.187 12.327 -15.994 1.00 60.35 139 LYS A C 1
ATOM 732 O O . LYS A 1 105 ? 10.600 11.526 -15.151 1.00 63.15 139 LYS A O 1
ATOM 738 N N . GLN A 1 106 ? 10.630 13.569 -16.111 1.00 58.32 140 GLN A N 1
ATOM 739 C CA . GLN A 1 106 ? 11.802 14.087 -15.425 1.00 59.59 140 GLN A CA 1
ATOM 740 C C . GLN A 1 106 ? 11.554 14.248 -13.940 1.00 54.75 140 GLN A C 1
ATOM 741 O O . GLN A 1 106 ? 10.558 14.838 -13.548 1.00 50.71 140 GLN A O 1
ATOM 747 N N . ILE A 1 107 ? 12.490 13.771 -13.126 1.00 52.88 141 ILE A N 1
ATOM 748 C CA . ILE A 1 107 ? 12.391 13.868 -11.685 1.00 50.09 141 ILE A CA 1
ATOM 749 C C . ILE A 1 107 ? 13.215 15.068 -11.247 1.00 50.89 141 ILE A C 1
ATOM 750 O O . ILE A 1 107 ? 14.396 15.083 -11.431 1.00 52.00 141 ILE A O 1
ATOM 755 N N . ILE A 1 108 ? 12.557 16.065 -10.686 1.00 47.84 142 ILE A N 1
ATOM 756 C CA . ILE A 1 108 ? 13.183 17.268 -10.084 1.00 52.06 142 ILE A CA 1
ATOM 757 C C . ILE A 1 108 ? 13.961 16.867 -8.822 1.00 49.56 142 ILE A C 1
ATOM 758 O O . ILE A 1 108 ? 15.057 17.324 -8.601 1.00 50.19 142 ILE A O 1
ATOM 763 N N . ALA A 1 109 ? 13.385 15.984 -8.019 1.00 45.55 143 ALA A N 1
ATOM 764 C CA . ALA A 1 109 ? 13.960 15.592 -6.745 1.00 44.22 143 ALA A CA 1
ATOM 765 C C . ALA A 1 109 ? 13.193 14.393 -6.175 1.00 42.07 143 ALA A C 1
ATOM 766 O O . ALA A 1 109 ? 12.018 14.161 -6.482 1.00 39.12 143 ALA A O 1
ATOM 768 N N . ASN A 1 110 ? 13.891 13.616 -5.376 1.00 41.09 144 ASN A N 1
ATOM 769 C CA . ASN A 1 110 ? 13.291 12.517 -4.670 1.00 41.33 144 ASN A CA 1
ATOM 770 C C . ASN A 1 110 ? 13.911 12.539 -3.291 1.00 41.89 144 ASN A C 1
ATOM 771 O O . ASN A 1 110 ? 15.058 12.213 -3.144 1.00 43.30 144 ASN A O 1
ATOM 776 N N . HIS A 1 111 ? 13.159 13.031 -2.314 1.00 39.72 145 HIS A N 1
ATOM 777 C CA . HIS A 1 111 ? 13.685 13.275 -0.989 1.00 40.29 145 HIS A CA 1
ATOM 778 C C . HIS A 1 111 ? 13.294 12.094 -0.145 1.00 41.73 145 HIS A C 1
ATOM 779 O O . HIS A 1 111 ? 12.092 11.883 0.115 1.00 40.15 145 HIS A O 1
ATOM 786 N N . HIS A 1 112 ? 14.284 11.336 0.308 1.00 43.51 146 HIS A N 1
ATOM 787 C CA . HIS A 1 112 ? 14.003 10.162 1.085 1.00 46.75 146 HIS A CA 1
ATOM 788 C C . HIS A 1 112 ? 13.329 10.581 2.379 1.00 44.43 146 HIS A C 1
ATOM 789 O O . HIS A 1 112 ? 13.702 11.566 2.973 1.00 41.88 146 HIS A O 1
ATOM 796 N N . MET A 1 113 ? 12.271 9.862 2.760 1.00 44.08 147 MET A N 1
ATOM 797 C CA . MET A 1 113 ? 11.450 10.200 3.931 1.00 45.09 147 MET A CA 1
ATOM 798 C C . MET A 1 113 ? 12.286 10.264 5.232 1.00 44.93 147 MET A C 1
ATOM 799 O O . MET A 1 113 ? 12.103 11.136 6.132 1.00 45.12 147 MET A O 1
ATOM 804 N N . GLN A 1 114 ? 13.292 9.433 5.295 1.00 46.16 148 GLN A N 1
ATOM 805 C CA . GLN A 1 114 ? 14.110 9.388 6.482 1.00 52.59 148 GLN A CA 1
ATOM 806 C C . GLN A 1 114 ? 14.940 10.677 6.601 1.00 50.33 148 GLN A C 1
ATOM 807 O O . GLN A 1 114 ? 15.388 10.988 7.673 1.00 50.98 148 GLN A O 1
ATOM 813 N N . SER A 1 115 ? 15.109 11.416 5.498 1.00 48.91 149 SER A N 1
ATOM 814 C CA . SER A 1 115 ? 15.832 12.704 5.472 1.00 48.29 149 SER A CA 1
ATOM 815 C C . SER A 1 115 ? 14.984 13.958 5.845 1.00 46.68 149 SER A C 1
ATOM 816 O O . SER A 1 115 ? 15.523 15.039 5.977 1.00 47.82 149 SER A O 1
ATOM 819 N N . ILE A 1 116 ? 13.678 13.803 6.036 1.00 44.00 150 ILE A N 1
ATOM 820 C CA . ILE A 1 116 ? 12.789 14.922 6.285 1.00 41.58 150 ILE A CA 1
ATOM 821 C C . ILE A 1 116 ? 12.805 15.187 7.775 1.00 41.78 150 ILE A C 1
ATOM 822 O O . ILE A 1 116 ? 12.526 14.271 8.555 1.00 40.60 150 ILE A O 1
ATOM 827 N N . SER A 1 117 ? 13.149 16.412 8.177 1.00 39.08 151 SER A N 1
ATOM 828 C CA . SER A 1 117 ? 13.331 16.736 9.603 1.00 40.39 151 SER A CA 1
ATOM 829 C C . SER A 1 117 ? 12.320 17.800 10.129 1.00 39.17 151 SER A C 1
ATOM 830 O O . SER A 1 117 ? 12.261 18.078 11.324 1.00 40.11 151 SER A O 1
ATOM 833 N N . PHE A 1 118 ? 11.520 18.361 9.248 1.00 38.74 152 PHE A N 1
ATOM 834 C CA . PHE A 1 118 ? 10.452 19.260 9.645 1.00 40.66 152 PHE A CA 1
ATOM 835 C C . PHE A 1 118 ? 9.523 19.461 8.444 1.00 40.13 152 PHE A C 1
ATOM 836 O O . PHE A 1 118 ? 9.966 19.445 7.298 1.00 40.84 152 PHE A O 1
ATOM 844 N N . ALA A 1 119 ? 8.238 19.638 8.716 1.00 40.31 153 ALA A N 1
ATOM 845 C CA . ALA A 1 119 ? 7.294 20.095 7.699 1.00 38.92 153 ALA A CA 1
ATOM 846 C C . ALA A 1 119 ? 6.260 21.005 8.304 1.00 39.98 153 ALA A C 1
ATOM 847 O O . ALA A 1 119 ? 5.918 20.843 9.475 1.00 41.93 153 ALA A O 1
ATOM 849 N N . SER A 1 120 ? 5.802 21.993 7.532 1.00 38.24 154 SER A N 1
ATOM 850 C CA A SER A 1 120 ? 4.816 22.941 8.016 0.50 39.93 154 SER A CA 1
ATOM 851 C CA B SER A 1 120 ? 4.845 22.964 8.025 0.50 39.96 154 SER A CA 1
ATOM 852 C C . SER A 1 120 ? 4.115 23.654 6.876 1.00 39.15 154 SER A C 1
ATOM 853 O O . SER A 1 120 ? 4.532 23.594 5.737 1.00 38.00 154 SER A O 1
ATOM 858 N N . GLY A 1 121 ? 3.028 24.319 7.222 1.00 41.95 155 GLY A N 1
ATOM 859 C CA . GLY A 1 121 ? 2.318 25.227 6.330 1.00 41.78 155 GLY A CA 1
ATOM 860 C C . GLY A 1 121 ? 2.815 26.620 6.592 1.00 45.08 155 GLY A C 1
ATOM 861 O O . GLY A 1 121 ? 3.787 26.799 7.332 1.00 44.29 155 GLY A O 1
ATOM 862 N N . GLY A 1 122 ? 2.142 27.589 5.971 1.00 44.70 156 GLY A N 1
ATOM 863 C CA . GLY A 1 122 ? 2.416 28.984 6.164 1.00 48.69 156 GLY A CA 1
ATOM 864 C C . GLY A 1 122 ? 1.477 29.546 7.216 1.00 51.47 156 GLY A C 1
ATOM 865 O O . GLY A 1 122 ? 0.982 28.859 8.089 1.00 52.82 156 GLY A O 1
ATOM 866 N N . ASP A 1 123 ? 1.244 30.813 7.141 1.00 53.94 157 ASP A N 1
ATOM 867 C CA . ASP A 1 123 ? 0.327 31.443 8.070 1.00 56.35 157 ASP A CA 1
ATOM 868 C C . ASP A 1 123 ? -0.897 31.829 7.222 1.00 55.66 157 ASP A C 1
ATOM 869 O O . ASP A 1 123 ? -0.978 31.443 6.038 1.00 49.88 157 ASP A O 1
ATOM 874 N N . PRO A 1 124 ? -1.865 32.544 7.805 1.00 58.84 158 PRO A N 1
ATOM 875 C CA . PRO A 1 124 ? -3.045 32.895 6.991 1.00 60.00 158 PRO A CA 1
ATOM 876 C C . PRO A 1 124 ? -2.751 33.619 5.664 1.00 59.25 158 PRO A C 1
ATOM 877 O O . PRO A 1 124 ? -3.485 33.423 4.693 1.00 60.34 158 PRO A O 1
ATOM 881 N N . ASP A 1 125 ? -1.664 34.390 5.603 1.00 59.23 159 ASP A N 1
ATOM 882 C CA . ASP A 1 125 ? -1.252 35.040 4.343 1.00 59.34 159 ASP A CA 1
ATOM 883 C C . ASP A 1 125 ? -0.530 34.095 3.371 1.00 54.75 159 ASP A C 1
ATOM 884 O O . ASP A 1 125 ? -0.296 34.464 2.223 1.00 53.56 159 ASP A O 1
ATOM 889 N N . THR A 1 126 ? -0.156 32.900 3.833 1.00 50.82 160 THR A N 1
ATOM 890 C CA . THR A 1 126 ? 0.573 31.935 3.012 1.00 47.73 160 THR A CA 1
ATOM 891 C C . THR A 1 126 ? -0.014 30.527 3.225 1.00 43.15 160 THR A C 1
ATOM 892 O O . THR A 1 126 ? 0.691 29.508 3.262 1.00 39.32 160 THR A O 1
ATOM 896 N N . ALA A 1 127 ? -1.346 30.488 3.312 1.00 43.35 161 ALA A N 1
ATOM 897 C CA . ALA A 1 127 ? -2.077 29.264 3.684 1.00 41.88 161 ALA A CA 1
ATOM 898 C C . ALA A 1 127 ? -2.016 28.166 2.615 1.00 40.64 161 ALA A C 1
ATOM 899 O O . ALA A 1 127 ? -2.188 26.994 2.932 1.00 40.74 161 ALA A O 1
ATOM 901 N N . GLU A 1 128 ? -1.691 28.521 1.377 1.00 39.43 162 GLU A N 1
ATOM 902 C CA . GLU A 1 128 ? -1.542 27.543 0.304 1.00 38.41 162 GLU A CA 1
ATOM 903 C C . GLU A 1 128 ? -0.140 26.925 0.164 1.00 36.95 162 GLU A C 1
ATOM 904 O O . GLU A 1 128 ? 0.099 26.080 -0.710 1.00 37.16 162 GLU A O 1
ATOM 910 N N . TYR A 1 129 ? 0.766 27.282 1.068 1.00 36.84 163 TYR A N 1
ATOM 911 C CA . TYR A 1 129 ? 2.167 26.834 1.013 1.00 35.42 163 TYR A CA 1
ATOM 912 C C . TYR A 1 129 ? 2.491 25.705 1.966 1.00 34.71 163 TYR A C 1
ATOM 913 O O . TYR A 1 129 ? 1.912 25.607 3.066 1.00 36.11 163 TYR A O 1
ATOM 922 N N . VAL A 1 130 ? 3.388 24.834 1.496 1.00 31.93 164 VAL A N 1
ATOM 923 C CA . VAL A 1 130 ? 4.009 23.768 2.271 1.00 32.99 164 VAL A CA 1
ATOM 924 C C . VAL A 1 130 ? 5.521 23.932 2.252 1.00 34.21 164 VAL A C 1
ATOM 925 O O . VAL A 1 130 ? 6.097 24.222 1.226 1.00 35.42 164 VAL A O 1
ATOM 929 N N . ALA A 1 131 ? 6.147 23.765 3.403 1.00 33.28 165 ALA A N 1
ATOM 930 C CA . ALA A 1 131 ? 7.582 23.848 3.508 1.00 34.38 165 ALA A CA 1
ATOM 931 C C . ALA A 1 131 ? 8.048 22.586 4.158 1.00 34.69 165 ALA A C 1
ATOM 932 O O . ALA A 1 131 ? 7.467 22.151 5.166 1.00 35.35 165 ALA A O 1
ATOM 934 N N . TYR A 1 132 ? 9.089 21.981 3.627 1.00 34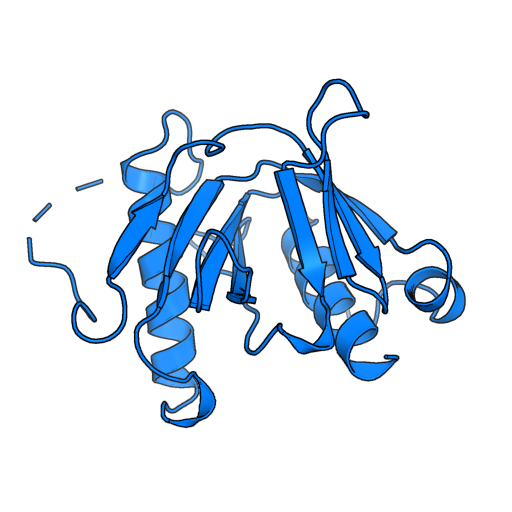.41 166 TYR A N 1
ATOM 935 C CA . TYR A 1 132 ? 9.724 20.881 4.372 1.00 35.02 166 TYR A CA 1
ATOM 936 C C . TYR A 1 132 ? 11.217 20.964 4.262 1.00 36.19 166 TYR A C 1
ATOM 937 O O . TYR A 1 132 ? 11.742 21.446 3.270 1.00 33.95 166 TYR A O 1
ATOM 946 N N . VAL A 1 133 ? 11.881 20.493 5.313 1.00 36.90 167 VAL A N 1
ATOM 947 C CA . VAL A 1 133 ? 13.304 20.505 5.398 1.00 39.94 167 VAL A CA 1
ATOM 948 C C . VAL A 1 133 ? 13.786 19.085 5.131 1.00 41.93 167 VAL A C 1
ATOM 949 O O . VAL A 1 133 ? 13.382 18.139 5.842 1.00 40.30 167 VAL A O 1
ATOM 953 N N . ALA A 1 134 ? 14.646 18.948 4.122 1.00 42.61 168 ALA A N 1
ATOM 954 C CA . ALA A 1 134 ? 15.146 17.670 3.681 1.00 44.04 168 ALA A CA 1
ATOM 955 C C . ALA A 1 134 ? 16.650 17.734 3.498 1.00 48.76 168 ALA A C 1
ATOM 956 O O . ALA A 1 134 ? 17.227 18.755 3.616 1.00 47.04 168 ALA A O 1
ATOM 958 N N . LYS A 1 135 ? 17.252 16.597 3.204 1.00 55.40 169 LYS A N 1
ATOM 959 C CA . LYS A 1 135 ? 18.616 16.516 2.631 1.00 63.81 169 LYS A CA 1
ATOM 960 C C . LYS A 1 135 ? 18.599 15.881 1.221 1.00 67.86 169 LYS A C 1
ATOM 961 O O . LYS A 1 135 ? 17.776 15.008 0.909 1.00 72.33 169 LYS A O 1
ATOM 967 N N . ASP A 1 136 ? 19.473 16.360 0.352 1.00 70.72 170 ASP A N 1
ATOM 968 C CA . ASP A 1 136 ? 19.765 15.647 -0.874 1.00 70.16 170 ASP A CA 1
ATOM 969 C C . ASP A 1 136 ? 21.201 16.005 -1.214 1.00 73.92 170 ASP A C 1
ATOM 970 O O . ASP A 1 136 ? 21.757 16.936 -0.610 1.00 73.29 170 ASP A O 1
ATOM 975 N N . PRO A 1 137 ? 21.842 15.225 -2.106 1.00 78.10 171 PRO A N 1
ATOM 976 C CA . PRO A 1 137 ? 23.261 15.519 -2.350 1.00 79.62 171 PRO A CA 1
ATOM 977 C C . PRO A 1 137 ? 23.450 16.857 -3.075 1.00 77.17 171 PRO A C 1
ATOM 978 O O . PRO A 1 137 ? 24.452 17.477 -2.871 1.00 77.71 171 PRO A O 1
ATOM 982 N N . VAL A 1 138 ? 22.463 17.295 -3.872 1.00 75.46 172 VAL A N 1
ATOM 983 C CA . VAL A 1 138 ? 22.498 18.607 -4.574 1.00 74.93 172 VAL A CA 1
ATOM 984 C C . VAL A 1 138 ? 22.396 19.774 -3.571 1.00 71.44 172 VAL A C 1
ATOM 985 O O . VAL A 1 138 ? 23.282 20.621 -3.515 1.00 72.98 172 VAL A O 1
ATOM 989 N N . ASN A 1 139 ? 21.329 19.788 -2.766 1.00 64.47 173 ASN A N 1
ATOM 990 C CA . ASN A 1 139 ? 20.989 20.953 -1.931 1.00 62.32 173 ASN A CA 1
ATOM 991 C C . ASN A 1 139 ? 21.451 20.907 -0.460 1.00 63.21 173 ASN A C 1
ATOM 992 O O . ASN A 1 139 ? 21.240 21.880 0.274 1.00 63.13 173 ASN A O 1
ATOM 997 N N . GLN A 1 140 ? 22.097 19.806 -0.036 1.00 63.74 174 GLN A N 1
ATOM 998 C CA . GLN A 1 140 ? 22.393 19.568 1.397 1.00 64.00 174 GLN A CA 1
ATOM 999 C C . GLN A 1 140 ? 21.094 19.632 2.202 1.00 56.88 174 GLN A C 1
ATOM 1000 O O . GLN A 1 140 ? 20.056 19.226 1.682 1.00 51.86 174 GLN A O 1
ATOM 1006 N N . ARG A 1 141 ? 21.151 20.154 3.433 1.00 55.10 175 ARG A N 1
ATOM 1007 C CA . ARG A 1 141 ? 19.949 20.513 4.177 1.00 53.53 175 ARG A CA 1
ATOM 1008 C C . ARG A 1 141 ? 19.289 21.794 3.591 1.00 50.39 175 ARG A C 1
ATOM 1009 O O . ARG A 1 141 ? 19.903 22.868 3.553 1.00 52.95 175 ARG A O 1
ATOM 1017 N N . ALA A 1 142 ? 18.075 21.656 3.085 1.00 47.16 176 ALA A N 1
ATOM 1018 C CA . ALA A 1 142 ? 17.391 22.798 2.515 1.00 44.74 176 ALA A CA 1
ATOM 1019 C C . ALA A 1 142 ? 15.935 22.729 2.806 1.00 41.34 176 ALA A C 1
ATOM 1020 O O . ALA A 1 142 ? 15.401 21.663 3.074 1.00 40.55 176 ALA A O 1
ATOM 1022 N N . CYS A 1 143 ? 15.293 23.905 2.793 1.00 41.33 177 CYS A N 1
ATOM 1023 C CA . CYS A 1 143 ? 13.878 24.023 3.032 1.00 38.44 177 CYS A CA 1
ATOM 1024 C C . CYS A 1 143 ? 13.197 24.176 1.672 1.00 37.61 177 CYS A C 1
ATOM 1025 O O . CYS A 1 143 ? 13.365 25.206 0.993 1.00 38.27 177 CYS A O 1
ATOM 1028 N N . HIS A 1 144 ? 12.455 23.147 1.283 1.00 35.83 178 HIS A N 1
ATOM 1029 C CA . HIS A 1 144 ? 11.716 23.096 -0.011 1.00 35.94 178 HIS A CA 1
ATOM 1030 C C . HIS A 1 144 ? 10.298 23.631 0.102 1.00 34.00 178 HIS A C 1
ATOM 1031 O O . HIS A 1 144 ? 9.636 23.302 1.092 1.00 33.27 178 HIS A O 1
ATOM 1038 N N . ILE A 1 145 ? 9.875 24.453 -0.881 1.00 33.04 179 ILE A N 1
ATOM 1039 C CA . ILE A 1 145 ? 8.609 25.161 -0.853 1.00 34.19 179 ILE A CA 1
ATOM 1040 C C . ILE A 1 145 ? 7.699 24.713 -2.020 1.00 33.96 179 ILE A C 1
ATOM 1041 O O . ILE A 1 145 ? 8.095 24.702 -3.175 1.00 35.16 179 ILE A O 1
ATOM 1046 N N . LEU A 1 146 ? 6.455 24.429 -1.674 1.00 33.67 180 LEU A N 1
ATOM 1047 C CA . LEU A 1 146 ? 5.412 24.023 -2.624 1.00 32.50 180 LEU A CA 1
ATOM 1048 C C . LEU A 1 146 ? 4.253 24.961 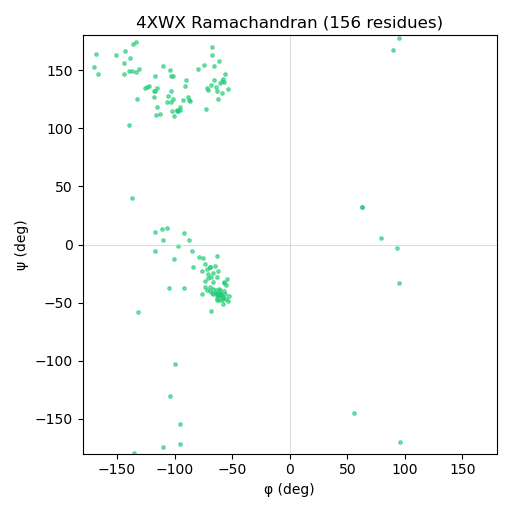-2.484 1.00 33.06 180 LEU A C 1
ATOM 1049 O O . LEU A 1 146 ? 3.791 25.224 -1.351 1.00 33.92 180 LEU A O 1
ATOM 1054 N N . GLU A 1 147 ? 3.728 25.393 -3.611 1.00 32.53 181 GLU A N 1
ATOM 1055 C CA . GLU A 1 147 ? 2.531 26.197 -3.664 1.00 33.19 181 GLU A CA 1
ATOM 1056 C C . GLU A 1 147 ? 1.436 25.293 -4.173 1.00 33.93 181 GLU A C 1
ATOM 1057 O O . GLU A 1 147 ? 1.531 24.705 -5.269 1.00 32.36 181 GLU A O 1
ATOM 1063 N N . CYS A 1 148 ? 0.388 25.167 -3.385 1.00 34.11 182 CYS A N 1
ATOM 1064 C CA . CYS A 1 148 ? -0.599 24.191 -3.634 1.00 35.03 182 CYS A CA 1
ATOM 1065 C C . CYS A 1 148 ? -1.902 24.830 -4.091 1.00 38.63 182 CYS A C 1
ATOM 1066 O O . CYS A 1 148 ? -2.231 25.897 -3.653 1.00 40.05 182 CYS A O 1
ATOM 1069 N N . PRO A 1 149 ? -2.706 24.093 -4.860 1.00 41.08 183 PRO A N 1
ATOM 1070 C CA . PRO A 1 149 ? -4.066 24.543 -5.107 1.00 45.12 183 PRO A CA 1
ATOM 1071 C C . PRO A 1 149 ? -4.860 24.644 -3.817 1.00 47.81 183 PRO A C 1
ATOM 1072 O O . PRO A 1 149 ? -4.546 24.013 -2.799 1.00 44.14 183 PRO A O 1
ATOM 1076 N N . GLU A 1 150 ? -5.898 25.447 -3.872 1.00 52.91 184 GLU A N 1
ATOM 1077 C CA . GLU A 1 150 ? -6.731 25.671 -2.712 1.00 58.99 184 GLU A CA 1
ATOM 1078 C C . GLU A 1 150 ? -7.222 24.377 -2.130 1.00 56.28 184 GLU A C 1
ATOM 1079 O O . GLU A 1 150 ? -7.623 23.433 -2.851 1.00 54.12 184 GLU A O 1
ATOM 1085 N N . GLY A 1 151 ? -7.111 24.295 -0.815 1.00 56.58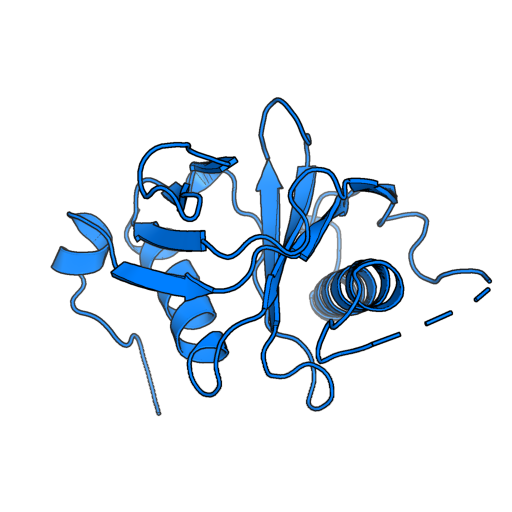 185 GLY A N 1
ATOM 1086 C CA . GLY A 1 151 ? -7.572 23.125 -0.107 1.00 56.26 185 GLY A CA 1
ATOM 1087 C C . GLY A 1 151 ? -6.506 22.115 0.158 1.00 55.43 185 GLY A C 1
ATOM 1088 O O . GLY A 1 151 ? -6.568 21.478 1.224 1.00 64.50 185 GLY A O 1
ATOM 1089 N N . LEU A 1 152 ? -5.510 21.969 -0.754 1.00 46.77 186 LEU A N 1
ATOM 1090 C CA . LEU A 1 152 ? -4.624 20.812 -0.722 1.00 42.18 186 LEU A CA 1
ATOM 1091 C C . LEU A 1 152 ? -3.453 20.936 0.236 1.00 38.39 186 LEU A C 1
ATOM 1092 O O . LEU A 1 152 ? -2.874 19.914 0.620 1.00 36.28 186 LEU A O 1
ATOM 1097 N N . ALA A 1 153 ? -3.101 22.160 0.655 1.00 37.05 187 ALA A N 1
ATOM 1098 C CA . ALA A 1 153 ? -1.884 22.334 1.472 1.00 34.43 187 ALA A CA 1
ATOM 1099 C C . ALA A 1 153 ? -1.945 21.492 2.759 1.00 33.00 187 ALA A C 1
ATOM 1100 O O . ALA A 1 153 ? -0.997 20.808 3.095 1.00 32.64 187 ALA A O 1
ATOM 1102 N N . GLN A 1 154 ? -3.064 21.528 3.440 1.00 35.93 188 GLN A N 1
ATOM 1103 C CA . GLN A 1 154 ? -3.210 20.792 4.707 1.00 38.97 188 GLN A CA 1
ATOM 1104 C C . GLN A 1 154 ? -3.225 19.269 4.485 1.00 35.68 188 GLN A C 1
ATOM 1105 O O . GLN A 1 154 ? -2.716 18.510 5.318 1.00 34.22 188 GLN A O 1
ATOM 1111 N N . ASP A 1 155 ? -3.833 18.858 3.383 1.00 34.14 189 ASP A N 1
ATOM 1112 C CA . ASP A 1 155 ? -3.791 17.472 2.944 1.00 34.86 189 ASP A CA 1
ATOM 1113 C C . ASP A 1 155 ? -2.329 17.052 2.761 1.00 32.70 189 ASP A C 1
ATOM 1114 O O . ASP A 1 155 ? -1.878 16.096 3.376 1.00 33.23 189 ASP A O 1
ATOM 1119 N N . VAL A 1 156 ? -1.553 17.841 2.017 1.00 31.82 190 VAL A N 1
ATOM 1120 C CA . VAL A 1 156 ? -0.181 17.529 1.794 1.00 28.72 190 VAL A CA 1
ATOM 1121 C C . VAL A 1 156 ? 0.612 17.425 3.093 1.00 30.26 190 VAL A C 1
ATOM 1122 O O . VAL A 1 156 ? 1.363 16.443 3.321 1.00 28.73 190 VAL A O 1
ATOM 1126 N N . ILE A 1 157 ? 0.464 18.399 3.971 1.00 29.93 191 ILE A N 1
ATOM 1127 C CA . ILE A 1 157 ? 1.191 18.398 5.216 1.00 31.47 191 ILE A CA 1
ATOM 1128 C C . ILE A 1 157 ? 0.798 17.196 6.105 1.00 31.67 191 ILE A C 1
ATOM 1129 O O . ILE A 1 157 ? 1.655 16.597 6.710 1.00 33.48 191 ILE A O 1
ATOM 1134 N N . SER A 1 158 ? -0.483 16.902 6.193 1.00 31.70 192 SER A N 1
ATOM 1135 C CA . SER A 1 158 ? -0.950 15.764 6.964 1.00 34.17 192 SER A CA 1
ATOM 1136 C C . SER A 1 158 ? -0.357 14.457 6.421 1.00 32.86 192 SER A C 1
ATOM 1137 O O . SER A 1 158 ? 0.078 13.597 7.197 1.00 32.89 192 SER A O 1
ATOM 1140 N N . THR A 1 159 ? -0.356 14.345 5.099 1.00 31.69 193 THR A N 1
ATOM 1141 C CA . THR A 1 159 ? 0.089 13.114 4.421 1.00 31.14 193 THR A CA 1
ATOM 1142 C C . THR A 1 159 ? 1.569 12.941 4.468 1.00 31.11 193 THR A C 1
ATOM 1143 O O . THR A 1 159 ? 2.053 11.802 4.543 1.00 32.68 193 THR A O 1
ATOM 1147 N N . ILE A 1 160 ? 2.323 14.032 4.472 1.00 30.70 194 ILE A N 1
ATOM 1148 C CA . ILE A 1 160 ? 3.753 13.949 4.724 1.00 30.57 194 ILE A CA 1
ATOM 1149 C C . ILE A 1 160 ? 4.003 13.338 6.119 1.00 32.87 194 ILE A C 1
ATOM 1150 O O . ILE A 1 160 ? 4.871 12.501 6.283 1.00 32.90 194 ILE A O 1
ATOM 1155 N N . GLY A 1 161 ? 3.245 13.784 7.126 1.00 33.49 195 GLY A N 1
ATOM 1156 C CA . GLY A 1 161 ? 3.384 13.211 8.458 1.00 35.30 195 GLY A CA 1
ATOM 1157 C C . GLY A 1 161 ? 3.009 11.756 8.510 1.00 33.81 195 GLY A C 1
ATOM 1158 O O . GLY A 1 161 ? 3.660 10.989 9.231 1.00 37.81 195 GLY A O 1
ATOM 1159 N N . GLN A 1 162 ? 1.925 11.379 7.823 1.00 32.71 196 GLN A N 1
ATOM 1160 C CA . GLN A 1 162 ? 1.465 10.014 7.726 1.00 33.61 196 GLN A CA 1
ATOM 1161 C C . GLN A 1 162 ? 2.542 9.108 7.134 1.00 34.04 196 GLN A C 1
ATOM 1162 O O . GLN A 1 162 ? 2.811 8.030 7.677 1.00 34.44 196 GLN A O 1
ATOM 1168 N N . ALA A 1 163 ? 3.180 9.566 6.062 1.00 32.48 197 ALA A N 1
ATOM 1169 C CA . ALA A 1 163 ? 4.262 8.834 5.425 1.00 32.66 197 ALA A CA 1
ATOM 1170 C C . ALA A 1 163 ? 5.445 8.688 6.340 1.00 32.21 197 ALA A C 1
ATOM 1171 O O . ALA A 1 163 ? 6.073 7.636 6.348 1.00 34.45 197 ALA A O 1
ATOM 1173 N N . PHE A 1 164 ? 5.784 9.755 7.062 1.00 33.25 198 PHE A N 1
ATOM 1174 C CA . PHE A 1 164 ? 6.917 9.718 7.957 1.00 35.51 198 PHE A CA 1
ATOM 1175 C C . PHE A 1 164 ? 6.675 8.654 9.048 1.00 36.26 198 PHE A C 1
ATOM 1176 O O . PHE A 1 164 ? 7.537 7.875 9.381 1.00 36.01 198 PHE A O 1
ATOM 1184 N N . GLU A 1 165 ? 5.476 8.644 9.574 1.00 35.21 199 GLU A N 1
ATOM 1185 C CA . GLU A 1 165 ? 5.166 7.774 10.655 1.00 38.24 199 GLU A CA 1
ATOM 1186 C C . GLU A 1 165 ? 5.062 6.282 10.239 1.00 37.84 199 GLU A C 1
ATOM 1187 O O . GLU A 1 165 ? 5.400 5.392 11.000 1.00 40.34 199 GLU A O 1
ATOM 1193 N N . LEU A 1 166 ? 4.482 6.048 9.087 1.00 36.30 200 LEU A N 1
ATOM 1194 C CA . LEU A 1 166 ? 4.297 4.694 8.560 1.00 39.48 200 LEU A CA 1
ATOM 1195 C C . LEU A 1 166 ? 5.583 4.061 8.012 1.00 41.39 200 LEU A C 1
ATOM 1196 O O . LEU A 1 166 ? 5.597 2.842 7.812 1.00 43.85 200 LEU A O 1
ATOM 1201 N N . ARG A 1 167 ? 6.648 4.849 7.851 1.00 43.13 201 ARG A N 1
ATOM 1202 C CA . ARG A 1 167 ? 7.916 4.407 7.237 1.00 48.88 201 ARG A CA 1
ATOM 1203 C C . ARG A 1 167 ? 8.517 3.265 8.042 1.00 53.37 201 ARG A C 1
ATOM 1204 O O . ARG A 1 167 ? 9.089 2.371 7.450 1.00 59.51 201 ARG A O 1
#

Organism: Homo sapiens (NCBI:txid9606)

Solvent-accessible surface area: 8192 Å² total; per-residue (Å²): 174,187,52,114,93,41,95,65,112,91,0,99,48,105,6,4,65,11,127,8,66,8,0,0,2,0,61,4,89,71,34,4,194,64,26,83,133,95,24,60,52,80,0,0,69,24,0,0,36,44,0,2,126,56,11,114,65,8,150,17,80,167,91,76,44,67,92,14,0,16,201,48,42,74,166,60,22,13,56,85,6,24,0,30,0,10,23,81,9,0,35,0,46,4,77,90,82,168,84,82,20,18,61,0,117,2,159,28,13,51,23,32,17,18,30,51,131,116,0,62,46,0,0,0,0,0,1,108,24,128,118,28,108,53,0,0,0,0,0,13,7,63,170,63,56,5,117,28,0,32,28,0,4,36,0,0,70,108,40,152

B-factor: mean 48.36, std 13.06, range [28.7, 97.31]

GO terms:
  GO:0071363 cellular response to growth factor stimulus (P, IDA)
  GO:0005168 neurotrophin TRKA receptor binding (F, IPI)
  GO:0005515 protein binding (F, IPI)
  GO:0046875 ephrin receptor binding (F, IPI)
  GO:0005068 transmembrane receptor protein tyrosine kinase adaptor activity (F, TAS)
  GO:0007173 epidermal growth factor receptor signaling pathway (P, TAS)
  GO:0008284 positive regulation of cell population proliferation (P, TAS)
  GO:0005829 cytosol (C, TAS)
  GO:0005886 plasma membrane (C, TAS)
  GO:0005829 cytosol (C, IDA)
  GO:0042742 defense response to bacterium (P, IMP)
  GO:0043066 negative regulation of apoptotic process (P, IMP)
  GO:0045892 negative regulation of DNA-templated transcription (P, IMP)
  GO:0045893 positive regulation of DNA-templated transcription (P, IMP)
  GO:0001784 phosphotyrosine residue binding (F, IPI)
  GO:0005886 plasma membrane (C, IDA)
  GO:0043410 positive regulation of MAPK cascade (P, IDA)
  GO:0005543 phospholipid binding (F, TAS)
  GO:0005158 insulin receptor binding (F, IPI)
  GO:0005159 insulin-like growth factor receptor binding (F, IPI)

InterPro domains:
  IPR000980 SH2 domain [PF00017] (488-559)
  IPR000980 SH2 domain [PS50001] (488-579)
  IPR000980 SH2 domain [SM00252] (486-565)
  IPR006019 Phosphotyrosine interaction domain, Shc-like [PR00629] (157-172)
  IPR006019 Phosphotyrosine interaction domain, Shc-like [PR00629] (175-197)
  IPR006019 Phosphotyrosine interaction domain, Shc-like [PR00629] (200-211)
  IPR006019 Phosphotyrosine interaction domain, Shc-like [PR00629] (228-237)
  IPR006019 Phosphotyrosine interaction domain, Shc-like [PR00629] (251-279)
  IPR006019 Phosphotyrosine interaction domain, Shc-like [PR00629] (286-312)
  IPR006019 Phosphotyrosine interaction domain, Shc-like [cd01209] (146-317)
  IPR006020 PTB/PI domain [PF00640] (162-317)
  IPR006020 PTB/PI domain [PS01179] (156-339)
  IPR006020 PTB/PI domain [SM00462] (157-321)
  IPR011993 PH-like domain superfamily [G3DSA:2.30.29.30] (145-311)
  IPR035676 SH2 adaptor protein C, SH2 domain [cd09925] (480-583)
  IPR036860 SH2 domain superfamily [G3DSA:3.30.505.10] (480-583)
  IPR036860 SH2 domain superfamily [SSF55550] (471-576)
  IPR051235 Centrosomal Protein 152/SHC-Transforming Protein [PTHR10337] (5-363)

Sequence (160 aa):
SMGWLHPNDKVMGPGVSYLVRRYMGCVEVLQSMRALDFNTRTQVTREAISLVCEAVPGAKGASRPLSSILGRSNLKFAGMPITLTVSTSSLNLMAADCKQIIANHHMQSISFASSGGDPDTAEYVAYVAKDPVNQRACHILECPEGLAQDVISTIGQAFELR

Radius of gyration: 14.49 Å; Cα contacts (8 Å, |Δi|>4): 353; chains: 1; bounding box: 35×42×38 Å

Nearest PDB structures (foldseek):
  4xwx-assembly1_A  TM=1.006E+00  e=1.414E-35  Homo sapiens
  2l1c-assembly1_A  TM=8.240E-01  e=8.587E-24  Homo sapiens
  5njk-assembly6_F  TM=8.482E-01  e=2.943E-08  Homo sapiens
  3d8e-assembly1_A  TM=8.389E-01  e=2.080E-06  Homo sapiens
  3d8e-assembly3_C  TM=8.241E-01  e=1.444E-06  Homo sapiens

Foldseek 3Di:
DDDADDDLCQQAPFFDKAKWFWQFKWAFQDQPVVDDPVVVQVVLQQRLAVSQCPDPPRQLHVGPPCVTTDGTDRPRGGFIWIFGHHLQFTWTGGPVRPDTPDTFGLVFWRDKDFYPPSGRQKIWIWGADPVRGTIIIMIGHPPPCRVNVRSSSVSSSVSD